Protein AF-A0A674IRM2-F1 (afdb_monomer_lite)

InterPro domains:
  IPR011332 Zinc-binding ribosomal protein [SSF57829] (12-48)
  IPR038584 Large ribosomal subunit protein bL33 superfamily [G3DSA:2.20.28.120] (10-51)
  IPR052008 Mitochondrial ribosomal protein bL33 [PTHR47037] (14-49)

Sequence (53 aa):
FTASLILVLYDVYVLVRMVSAAGTGYCVNIKKARLQEKLVLLKYDPIGKNLRN

pLDDT: mean 83.08, std 10.31, range [48.59, 92.62]

Structure (mmCIF, N/CA/C/O backbone):
data_AF-A0A674IRM2-F1
#
_entry.id   AF-A0A674IRM2-F1
#
l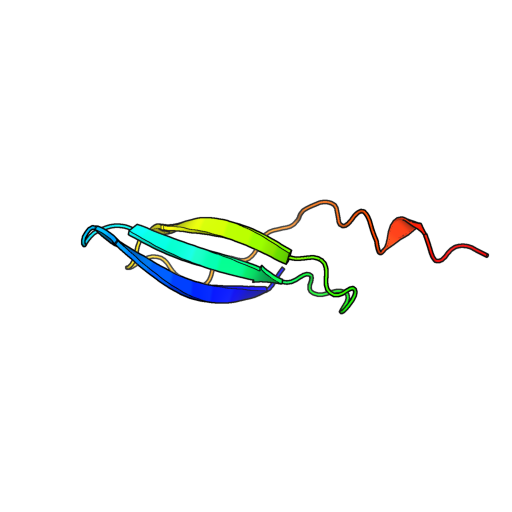oop_
_atom_site.group_PDB
_atom_site.id
_atom_site.type_symbol
_atom_site.label_atom_id
_atom_site.label_alt_id
_atom_site.label_comp_id
_atom_site.label_asym_id
_atom_site.label_entity_id
_atom_site.label_seq_id
_atom_site.pdbx_PDB_ins_code
_atom_site.Cartn_x
_atom_site.Cartn_y
_atom_site.Cartn_z
_atom_site.occupancy
_atom_site.B_iso_or_equiv
_atom_site.auth_seq_id
_atom_site.auth_comp_id
_atom_site.auth_asym_id
_atom_site.auth_atom_id
_atom_site.pdbx_PDB_model_num
ATOM 1 N N . PHE A 1 1 ? 1.234 4.400 -3.819 1.00 82.06 1 PHE A N 1
ATOM 2 C CA . PHE A 1 1 ? 0.640 3.082 -3.505 1.00 82.06 1 PHE A CA 1
ATOM 3 C C . PHE A 1 1 ? -0.815 3.260 -3.076 1.00 82.06 1 PHE A C 1
ATOM 5 O O . PHE A 1 1 ? -1.085 4.235 -2.382 1.00 82.06 1 PHE A O 1
ATOM 12 N N . THR A 1 2 ? -1.733 2.370 -3.470 1.00 75.62 2 THR A N 1
ATOM 13 C CA . THR A 1 2 ? -3.162 2.381 -3.092 1.00 75.62 2 THR A CA 1
ATOM 14 C C . THR A 1 2 ? -3.471 1.282 -2.070 1.00 75.62 2 THR A C 1
ATOM 16 O O . THR A 1 2 ? -2.972 0.167 -2.185 1.00 75.62 2 THR A O 1
ATOM 19 N N . ALA A 1 3 ? -4.269 1.590 -1.045 1.00 75.62 3 ALA A N 1
ATOM 20 C CA . ALA A 1 3 ? -4.607 0.653 0.028 1.00 75.62 3 ALA A CA 1
ATOM 21 C C . ALA A 1 3 ?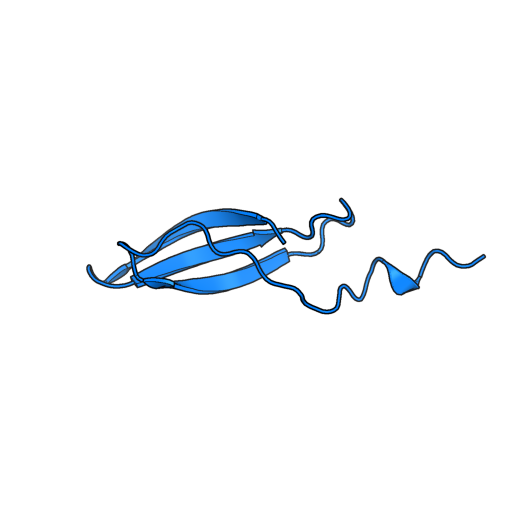 -5.848 -0.197 -0.303 1.00 75.62 3 ALA A C 1
ATOM 23 O O . ALA A 1 3 ? -6.872 0.354 -0.703 1.00 75.62 3 ALA A O 1
ATOM 24 N N . SER A 1 4 ? -5.774 -1.507 -0.058 1.00 77.50 4 SER A N 1
ATOM 25 C CA . SER A 1 4 ? -6.903 -2.452 -0.034 1.00 77.50 4 SER A CA 1
ATOM 26 C C . SER A 1 4 ? -6.961 -3.145 1.331 1.00 77.50 4 SER A C 1
ATOM 28 O O . SER A 1 4 ? -5.921 -3.543 1.855 1.00 77.50 4 SER A O 1
ATOM 30 N N . LEU A 1 5 ? -8.141 -3.276 1.939 1.00 77.31 5 LEU A N 1
ATOM 31 C CA . LEU A 1 5 ? -8.298 -3.954 3.233 1.00 77.31 5 LEU A CA 1
ATOM 32 C C . LEU A 1 5 ? -8.038 -5.460 3.079 1.00 77.31 5 LEU A C 1
ATOM 34 O O . LEU A 1 5 ? -8.581 -6.069 2.164 1.00 77.31 5 LEU A O 1
ATOM 38 N N . ILE A 1 6 ? -7.225 -6.051 3.963 1.00 78.50 6 ILE A N 1
ATOM 39 C CA . ILE A 1 6 ? -6.998 -7.507 3.983 1.00 78.50 6 ILE A CA 1
ATOM 40 C C . ILE A 1 6 ? -7.670 -8.137 5.202 1.00 78.50 6 ILE A C 1
ATOM 42 O O . ILE A 1 6 ? -8.494 -9.028 5.053 1.00 78.50 6 ILE A O 1
ATOM 46 N N . LEU A 1 7 ? -7.298 -7.696 6.409 1.00 77.00 7 LEU A N 1
ATOM 47 C CA . LEU A 1 7 ? -7.732 -8.293 7.675 1.00 77.00 7 LEU A CA 1
ATOM 48 C C . LEU A 1 7 ? -7.886 -7.212 8.746 1.00 77.00 7 LEU A C 1
ATOM 50 O O . LEU A 1 7 ? -7.124 -6.245 8.781 1.00 77.00 7 LEU A O 1
ATOM 54 N N . VAL A 1 8 ? -8.843 -7.398 9.650 1.00 74.94 8 VAL A N 1
ATOM 55 C CA . VAL A 1 8 ? -8.978 -6.583 10.864 1.00 74.94 8 VAL A CA 1
ATOM 56 C C . VAL A 1 8 ? -8.101 -7.212 11.951 1.00 74.94 8 VAL A C 1
ATOM 58 O O . VAL A 1 8 ? -8.211 -8.406 12.212 1.00 74.94 8 VAL A O 1
ATOM 61 N N . LEU A 1 9 ? -7.190 -6.436 12.544 1.00 67.88 9 LEU A N 1
ATOM 62 C CA . LEU A 1 9 ? -6.241 -6.893 13.565 1.00 67.88 9 LEU A CA 1
ATOM 63 C C . LEU A 1 9 ? -6.516 -6.141 14.868 1.00 67.88 9 LEU A C 1
ATOM 65 O O . LEU A 1 9 ? -5.994 -5.044 15.060 1.00 67.88 9 LEU A O 1
ATOM 69 N N . TYR A 1 10 ? -7.302 -6.747 15.764 1.00 68.44 10 TYR A N 1
ATOM 70 C CA . TYR A 1 10 ? -7.897 -6.079 16.932 1.00 68.44 10 TYR A CA 1
ATOM 71 C C . TYR A 1 10 ? -8.759 -4.862 16.539 1.00 68.44 10 TYR A C 1
ATOM 73 O O . TYR A 1 10 ? -8.651 -4.318 15.444 1.00 68.44 10 TYR A O 1
ATOM 81 N N . ASP A 1 11 ? -9.666 -4.433 17.417 1.00 78.19 11 ASP A N 1
ATOM 82 C CA . ASP A 1 11 ? -10.712 -3.457 17.060 1.00 78.19 11 ASP A CA 1
ATOM 83 C C . ASP A 1 11 ? -10.163 -2.100 16.546 1.00 78.19 11 ASP A C 1
ATOM 85 O O . ASP A 1 11 ? -10.814 -1.399 15.767 1.00 78.19 11 ASP A O 1
ATOM 89 N N . VAL A 1 12 ? -8.913 -1.779 16.907 1.00 86.00 12 VAL A N 1
ATOM 90 C CA . VAL A 1 12 ? -8.250 -0.490 16.650 1.00 86.00 12 VAL A CA 1
ATOM 91 C C . VAL A 1 12 ? -7.475 -0.452 15.323 1.00 86.00 12 VAL A C 1
ATOM 93 O O . VAL A 1 12 ? -7.384 0.611 14.697 1.00 86.00 12 VAL A O 1
ATOM 96 N N . TYR A 1 13 ? -6.929 -1.581 14.854 1.00 89.44 13 TYR A N 1
ATOM 97 C CA . TYR A 1 13 ? -6.035 -1.611 13.692 1.00 89.44 13 TYR A CA 1
ATOM 98 C C . TYR A 1 13 ? -6.535 -2.535 12.587 1.00 89.44 13 TYR A C 1
ATOM 100 O O . TYR A 1 13 ? -7.164 -3.566 12.799 1.00 89.44 13 TYR A O 1
ATOM 108 N N . VAL A 1 14 ? -6.206 -2.172 11.355 1.00 90.62 14 VAL A N 1
ATOM 109 C CA . VAL A 1 14 ? -6.478 -2.992 10.180 1.00 90.62 14 VAL A CA 1
ATOM 110 C C . VAL A 1 14 ? -5.199 -3.193 9.385 1.00 90.62 14 VAL A C 1
ATOM 112 O O . VAL A 1 14 ? -4.386 -2.276 9.230 1.00 90.62 14 VAL A O 1
ATOM 115 N N . LEU A 1 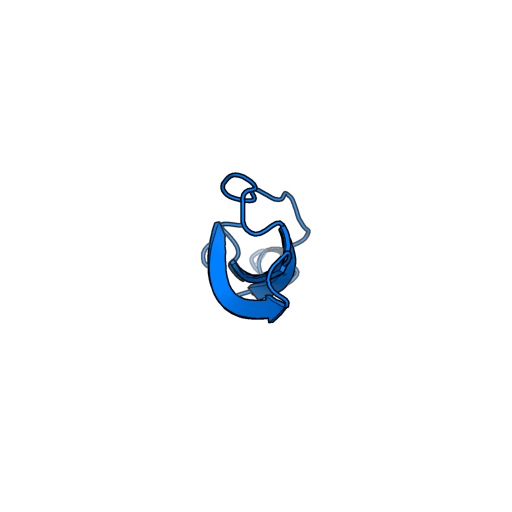15 ? -5.011 -4.409 8.885 1.00 91.69 15 LEU A N 1
ATOM 116 C CA . LEU A 1 15 ? -3.953 -4.730 7.945 1.00 91.69 15 LEU A CA 1
ATOM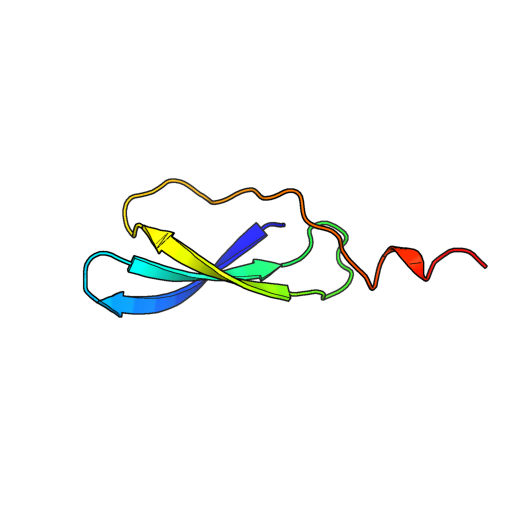 117 C C . LEU A 1 15 ? -4.444 -4.415 6.534 1.00 91.69 15 LEU A C 1
ATOM 119 O O . LEU A 1 15 ? -5.429 -4.987 6.057 1.00 91.69 15 LEU A O 1
ATOM 123 N N . VAL A 1 16 ? -3.739 -3.512 5.863 1.00 90.69 16 VAL A N 1
ATOM 124 C CA . VAL A 1 16 ? -4.009 -3.138 4.477 1.00 90.69 16 VAL A CA 1
ATOM 125 C C . VAL A 1 16 ? -2.885 -3.606 3.564 1.00 90.69 16 VAL A C 1
ATOM 127 O O . VAL A 1 16 ? -1.708 -3.555 3.925 1.00 90.69 16 VAL A O 1
ATOM 130 N N . ARG A 1 17 ? -3.254 -4.037 2.358 1.00 91.81 17 ARG A N 1
ATOM 131 C CA . ARG A 1 17 ? -2.339 -4.272 1.245 1.00 91.81 17 ARG A CA 1
ATOM 132 C C . ARG A 1 17 ? -2.180 -2.966 0.492 1.00 91.81 17 ARG A C 1
ATOM 134 O O . ARG A 1 17 ? -3.133 -2.471 -0.101 1.00 91.81 17 ARG A O 1
ATOM 141 N N . MET A 1 18 ? -0.977 -2.424 0.499 1.00 92.62 18 MET A N 1
ATOM 142 C CA . MET A 1 18 ? -0.586 -1.305 -0.342 1.00 92.62 18 MET A CA 1
ATOM 143 C C . MET A 1 18 ? -0.114 -1.850 -1.684 1.00 92.62 18 MET A C 1
ATOM 145 O O . MET A 1 18 ? 0.862 -2.590 -1.721 1.00 92.62 18 MET A O 1
ATOM 149 N N . VAL A 1 19 ? -0.774 -1.482 -2.775 1.00 91.62 19 VAL A N 1
ATOM 150 C CA . VAL A 1 19 ? -0.401 -1.866 -4.144 1.00 91.62 19 VAL A CA 1
ATOM 151 C C . VAL A 1 19 ? 0.298 -0.693 -4.822 1.00 91.62 19 VAL A C 1
ATOM 153 O O . VAL A 1 19 ? -0.110 0.458 -4.647 1.00 91.62 19 VAL A O 1
ATOM 156 N N . SER A 1 20 ? 1.380 -0.945 -5.555 1.00 90.25 20 SER A N 1
ATOM 157 C CA . SER A 1 20 ? 2.082 0.107 -6.290 1.00 90.25 20 SER A CA 1
ATOM 158 C C . SER A 1 20 ? 1.156 0.781 -7.299 1.00 90.25 20 SER A C 1
ATOM 160 O O . SER A 1 20 ? 0.443 0.126 -8.054 1.00 90.25 20 SER A O 1
ATOM 162 N N . ALA A 1 21 ? 1.183 2.114 -7.321 1.00 88.75 21 ALA A N 1
ATOM 163 C CA . ALA A 1 21 ? 0.389 2.889 -8.273 1.00 88.75 21 ALA A CA 1
ATOM 164 C C . ALA A 1 21 ? 0.955 2.810 -9.701 1.00 88.75 21 ALA A C 1
ATOM 166 O O . ALA A 1 21 ? 0.252 3.140 -10.645 1.00 88.75 21 ALA A O 1
ATOM 167 N N . ALA A 1 22 ? 2.200 2.34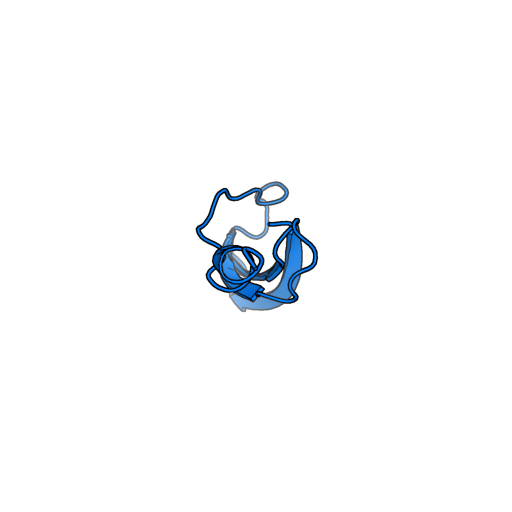7 -9.858 1.00 87.38 22 ALA A N 1
ATOM 168 C CA . ALA A 1 22 ? 2.835 2.154 -11.157 1.00 87.38 22 ALA A CA 1
ATOM 169 C C . ALA A 1 22 ? 2.332 0.898 -11.899 1.00 87.38 22 ALA A C 1
ATOM 171 O O . ALA A 1 22 ? 2.800 0.621 -12.996 1.00 87.38 22 ALA A O 1
ATOM 172 N N . GLY A 1 23 ? 1.421 0.110 -11.309 1.00 87.00 23 GLY A N 1
ATOM 173 C CA . GLY A 1 23 ? 0.873 -1.091 -11.951 1.00 87.00 23 GLY A CA 1
ATOM 174 C C . GLY A 1 23 ? 1.856 -2.266 -12.051 1.00 87.00 23 GLY A C 1
ATOM 175 O O . GLY A 1 23 ? 1.557 -3.252 -12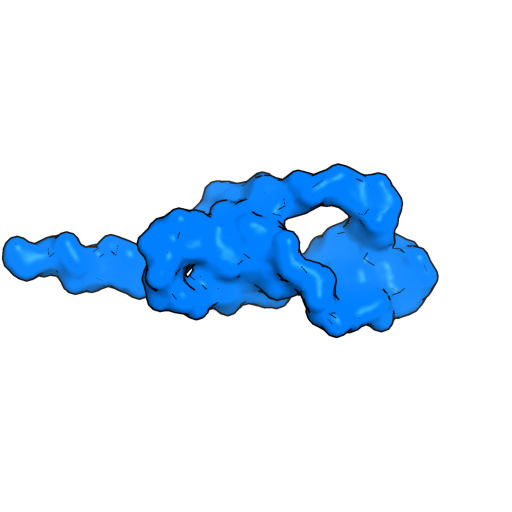.709 1.00 87.00 23 GLY A O 1
ATOM 176 N N . THR A 1 24 ? 3.003 -2.201 -11.371 1.00 88.31 24 THR A N 1
ATOM 177 C CA . THR A 1 24 ? 4.067 -3.227 -11.393 1.00 88.31 24 THR A CA 1
ATOM 178 C C . THR A 1 24 ? 3.700 -4.535 -10.687 1.00 88.31 24 THR A C 1
ATOM 180 O O . THR A 1 24 ? 4.451 -5.502 -10.748 1.00 88.31 24 THR A O 1
ATOM 183 N N . GLY A 1 25 ? 2.589 -4.557 -9.945 1.00 86.94 25 GLY A N 1
ATOM 184 C CA . GLY A 1 25 ? 2.207 -5.676 -9.082 1.00 86.94 25 GLY A CA 1
ATOM 185 C C . GLY A 1 25 ? 2.941 -5.720 -7.735 1.00 86.94 25 GLY A C 1
ATOM 186 O O . GLY A 1 25 ? 2.595 -6.547 -6.893 1.00 86.94 25 GLY A O 1
ATOM 187 N N . TYR A 1 26 ? 3.899 -4.820 -7.470 1.00 90.12 26 TYR A N 1
ATOM 188 C CA . TYR A 1 26 ? 4.568 -4.759 -6.169 1.00 90.12 26 TYR A CA 1
ATOM 189 C C . TYR A 1 26 ? 3.582 -4.352 -5.067 1.00 90.12 26 TYR A C 1
ATOM 191 O O . TYR A 1 26 ? 2.907 -3.319 -5.160 1.00 90.12 26 TYR A O 1
ATOM 199 N N . CYS A 1 27 ? 3.503 -5.154 -4.004 1.00 90.94 27 CYS A N 1
ATOM 200 C CA . CYS A 1 27 ? 2.584 -4.926 -2.898 1.00 90.94 27 CYS A CA 1
ATOM 201 C C . CYS A 1 27 ? 3.231 -5.130 -1.525 1.00 90.94 27 CYS A C 1
ATOM 203 O O . CYS A 1 27 ? 4.074 -6.004 -1.342 1.00 90.94 27 CYS A O 1
ATOM 205 N N . VAL A 1 28 ? 2.806 -4.329 -0.546 1.00 90.75 28 VAL A N 1
ATOM 206 C CA . VAL A 1 28 ? 3.346 -4.316 0.822 1.00 90.75 28 VAL A CA 1
ATOM 207 C C . VAL A 1 28 ? 2.203 -4.297 1.831 1.00 90.75 28 VAL A C 1
ATOM 209 O O . VAL A 1 28 ? 1.250 -3.540 1.668 1.00 90.75 28 VAL A O 1
ATOM 212 N N . ASN A 1 29 ? 2.303 -5.083 2.902 1.00 91.94 29 ASN A N 1
ATOM 213 C CA . ASN A 1 29 ? 1.314 -5.073 3.981 1.00 91.94 29 ASN A CA 1
ATOM 214 C C . ASN A 1 29 ? 1.691 -4.036 5.043 1.00 91.94 29 ASN A C 1
ATOM 216 O O . ASN A 1 29 ? 2.829 -4.009 5.511 1.00 91.94 29 ASN A O 1
ATOM 220 N N . ILE A 1 30 ? 0.738 -3.191 5.433 1.00 90.44 30 ILE A N 1
ATOM 221 C CA . ILE A 1 30 ? 0.938 -2.135 6.432 1.00 90.44 30 ILE A CA 1
ATOM 222 C C . ILE A 1 30 ? -0.233 -2.146 7.413 1.00 90.44 30 ILE A C 1
ATOM 224 O O . ILE A 1 30 ? -1.380 -2.359 7.025 1.00 90.44 30 ILE A O 1
ATOM 228 N N . LYS A 1 31 ? 0.053 -1.918 8.697 1.00 90.88 31 LYS A N 1
ATOM 229 C CA . LYS A 1 31 ? -0.978 -1.690 9.714 1.00 90.88 31 LYS A CA 1
ATOM 230 C C . LYS A 1 31 ? -1.386 -0.219 9.681 1.00 90.88 31 LYS A C 1
ATOM 232 O O . LYS A 1 31 ? -0.518 0.648 9.748 1.00 90.88 31 LYS A O 1
ATOM 237 N N . LYS A 1 32 ? -2.684 0.066 9.607 1.00 89.19 32 LYS A N 1
ATOM 238 C CA . LYS A 1 32 ? -3.232 1.419 9.795 1.00 89.19 32 LYS A CA 1
ATOM 239 C C . LYS A 1 32 ? -4.310 1.409 10.871 1.00 89.19 32 LYS A C 1
ATOM 241 O O . LYS A 1 32 ? -4.904 0.362 11.133 1.00 89.19 32 LYS A O 1
ATOM 246 N N . ALA A 1 33 ? -4.600 2.564 11.462 1.00 90.06 33 ALA A N 1
ATOM 247 C CA . ALA A 1 33 ? -5.760 2.684 12.337 1.00 90.06 33 ALA A CA 1
ATOM 248 C C . ALA A 1 33 ? -7.059 2.487 11.533 1.00 90.06 33 ALA A C 1
ATOM 250 O O . ALA A 1 33 ? -7.162 2.878 10.359 1.00 90.06 33 ALA A O 1
ATOM 251 N N . ARG A 1 34 ? -8.059 1.856 12.157 1.00 85.44 34 ARG A N 1
ATOM 252 C CA . ARG A 1 34 ? -9.344 1.538 11.517 1.00 85.44 34 ARG A CA 1
ATOM 253 C C . ARG A 1 34 ? -10.053 2.796 11.010 1.00 85.44 34 ARG A C 1
ATOM 255 O O . ARG A 1 34 ? -10.435 2.828 9.844 1.00 85.44 34 ARG A O 1
ATOM 262 N N . LEU A 1 35 ? -10.130 3.829 11.851 1.00 89.38 35 LEU A N 1
ATOM 263 C CA . LEU A 1 35 ? -10.818 5.100 11.578 1.00 89.38 35 LEU A CA 1
ATOM 264 C C . LEU A 1 35 ? -9.992 6.118 10.773 1.00 89.38 35 LEU A C 1
ATOM 266 O O . LEU A 1 35 ? -10.498 7.178 10.427 1.00 89.38 35 LEU A O 1
ATOM 270 N N . GLN A 1 36 ? -8.730 5.821 10.467 1.00 88.75 36 GLN A N 1
ATOM 271 C CA . GLN A 1 36 ? -7.885 6.719 9.681 1.00 88.75 36 GLN A CA 1
ATOM 272 C C . GLN A 1 36 ? -8.268 6.683 8.194 1.00 88.75 36 GLN A C 1
ATOM 274 O O . GLN A 1 36 ? -8.556 5.605 7.651 1.00 88.75 36 GLN A O 1
ATOM 279 N N . GLU A 1 37 ? -8.191 7.847 7.540 1.00 87.44 37 GLU A N 1
ATOM 280 C CA . GLU A 1 37 ? -8.414 8.030 6.102 1.00 87.44 37 GLU A CA 1
ATOM 281 C C . GLU A 1 37 ? -7.525 7.126 5.225 1.00 87.44 37 GLU A C 1
ATOM 283 O O . GLU A 1 37 ? -6.599 6.444 5.684 1.00 87.44 37 GLU A O 1
ATOM 288 N N . LYS A 1 38 ? -7.833 7.087 3.923 1.00 83.38 38 LYS A N 1
ATOM 289 C CA . LYS A 1 38 ? -7.128 6.248 2.950 1.00 83.38 38 LYS A CA 1
ATOM 290 C C . LYS A 1 38 ? -5.630 6.562 2.955 1.00 83.38 38 LYS A C 1
ATOM 292 O O . LYS A 1 38 ? -5.205 7.668 2.644 1.00 83.38 38 LYS A O 1
ATOM 297 N N . LEU A 1 39 ? -4.825 5.546 3.252 1.00 85.94 39 LEU A N 1
ATOM 298 C CA . LEU A 1 39 ? -3.376 5.678 3.309 1.00 85.94 39 LEU A CA 1
ATOM 299 C C . LEU A 1 39 ? -2.797 5.843 1.895 1.00 85.94 39 LEU A C 1
ATOM 301 O O . LEU A 1 39 ? -2.967 4.965 1.044 1.00 85.94 39 LEU A O 1
ATOM 305 N N . VAL A 1 40 ? -2.082 6.945 1.663 1.00 88.88 40 VAL A N 1
ATOM 306 C CA . VAL A 1 40 ? -1.296 7.199 0.449 1.00 88.88 40 VAL A CA 1
ATOM 307 C C . VAL A 1 40 ? 0.168 7.298 0.853 1.00 88.88 40 VAL A C 1
ATOM 309 O O . VAL A 1 40 ? 0.536 8.098 1.705 1.00 88.88 40 VAL A O 1
ATOM 312 N N . LEU A 1 41 ? 1.007 6.450 0.260 1.00 87.69 41 LEU A N 1
ATOM 313 C CA . LEU A 1 41 ? 2.430 6.358 0.584 1.00 87.69 41 LEU A CA 1
ATOM 314 C C . LEU A 1 41 ? 3.283 6.451 -0.676 1.00 87.69 41 LEU A C 1
ATOM 316 O O . LEU A 1 41 ? 3.012 5.762 -1.673 1.00 87.69 41 LEU A O 1
ATOM 320 N N . LEU A 1 42 ? 4.341 7.256 -0.575 1.00 90.12 42 LEU A N 1
ATOM 321 C CA . LEU A 1 42 ? 5.483 7.238 -1.476 1.00 90.12 42 LEU A CA 1
ATOM 322 C C . LEU A 1 42 ? 6.503 6.238 -0.919 1.00 90.12 42 LEU A C 1
ATOM 324 O O . LEU A 1 42 ? 7.043 6.415 0.170 1.00 90.12 42 LEU A O 1
ATOM 328 N N . LYS A 1 43 ? 6.724 5.147 -1.647 1.00 87.50 43 LYS A N 1
ATOM 329 C CA . LYS A 1 43 ? 7.653 4.075 -1.276 1.00 87.50 43 LYS A CA 1
ATOM 330 C C . LYS A 1 43 ? 8.430 3.677 -2.526 1.00 87.50 43 LYS A C 1
ATOM 332 O O . LYS A 1 43 ? 7.909 3.786 -3.633 1.00 87.50 43 LYS A O 1
ATOM 337 N N . TYR A 1 44 ? 9.663 3.222 -2.348 1.00 88.69 44 TYR A N 1
ATOM 338 C CA . TYR A 1 44 ? 10.434 2.644 -3.438 1.00 88.69 44 TYR A CA 1
ATOM 339 C C . TYR A 1 44 ? 9.754 1.372 -3.962 1.00 88.69 44 TYR A C 1
ATOM 341 O O . TYR A 1 44 ? 9.415 0.477 -3.183 1.00 88.69 44 TYR A O 1
ATOM 349 N N . ASP A 1 45 ? 9.557 1.324 -5.277 1.00 89.56 45 ASP A N 1
ATOM 350 C CA . ASP A 1 45 ? 9.098 0.151 -6.007 1.00 89.56 45 ASP A CA 1
ATOM 351 C C . ASP A 1 45 ? 10.307 -0.482 -6.721 1.00 89.56 45 ASP A C 1
ATOM 353 O O . ASP A 1 45 ? 10.809 0.096 -7.692 1.00 89.56 45 ASP A O 1
ATOM 357 N N . PRO A 1 46 ? 10.813 -1.635 -6.242 1.00 87.44 46 PRO A N 1
ATOM 358 C CA . PRO A 1 46 ? 11.988 -2.277 -6.820 1.00 87.44 46 PRO A CA 1
ATOM 359 C C . PRO A 1 46 ? 11.747 -2.826 -8.229 1.00 87.44 46 PRO A C 1
ATOM 361 O O . PRO A 1 46 ? 12.710 -3.011 -8.970 1.00 87.44 46 PRO A O 1
ATOM 364 N N . ILE A 1 47 ? 10.492 -3.065 -8.621 1.00 85.81 47 ILE A N 1
ATOM 365 C CA . ILE A 1 47 ? 10.154 -3.608 -9.940 1.00 85.81 47 ILE A CA 1
ATOM 366 C C . ILE A 1 47 ? 10.243 -2.503 -10.998 1.00 85.81 47 ILE A C 1
ATOM 368 O O . ILE A 1 47 ? 10.823 -2.709 -12.062 1.00 85.81 47 ILE A O 1
ATOM 372 N N . GLY A 1 48 ? 9.750 -1.301 -10.680 1.00 78.50 48 GLY A N 1
ATOM 373 C CA . GLY A 1 48 ? 9.705 -0.171 -11.617 1.00 78.50 48 GLY A CA 1
ATOM 374 C C . GLY A 1 48 ? 11.075 0.319 -12.107 1.00 78.50 48 GLY A C 1
ATOM 375 O O . GLY A 1 48 ? 11.157 0.955 -13.154 1.00 78.50 48 GLY A O 1
ATOM 376 N N . LYS A 1 49 ? 12.167 0.010 -11.394 1.00 68.12 49 LYS A N 1
ATOM 377 C CA . LYS A 1 49 ? 13.527 0.397 -11.807 1.00 68.12 49 LYS A CA 1
ATOM 378 C C . LYS A 1 49 ? 14.120 -0.479 -12.917 1.00 68.12 49 LYS A C 1
ATOM 380 O O . LYS A 1 49 ? 15.066 -0.032 -13.555 1.00 68.12 49 LYS A O 1
ATOM 385 N N . ASN A 1 50 ? 13.576 -1.674 -13.163 1.00 59.16 50 ASN A N 1
ATOM 386 C CA . ASN A 1 50 ? 14.121 -2.615 -14.153 1.00 59.16 50 ASN A CA 1
ATOM 387 C C . ASN A 1 50 ? 13.668 -2.337 -15.602 1.00 59.16 50 ASN A C 1
ATOM 389 O O . ASN A 1 50 ? 14.084 -3.043 -16.511 1.00 59.16 50 ASN A O 1
ATOM 393 N N . LEU A 1 51 ? 12.851 -1.305 -15.847 1.00 56.22 51 LEU A N 1
ATOM 394 C CA . LEU A 1 51 ? 12.395 -0.898 -17.188 1.00 56.22 51 LEU A CA 1
ATOM 395 C C . LEU A 1 51 ? 13.275 0.208 -17.797 1.00 56.22 51 LEU A C 1
ATOM 397 O O . LEU A 1 51 ? 12.782 1.228 -18.274 1.00 56.22 51 LEU A O 1
ATOM 401 N N . ARG A 1 52 ? 14.595 0.030 -17.761 1.00 56.16 52 ARG A N 1
ATOM 402 C CA . ARG A 1 52 ? 15.524 0.785 -18.612 1.00 56.16 52 ARG A CA 1
ATOM 403 C C . ARG A 1 52 ? 16.314 -0.234 -19.415 1.00 56.16 52 ARG A C 1
ATOM 405 O O . ARG A 1 52 ? 17.275 -0.798 -18.901 1.00 56.16 52 ARG A O 1
ATOM 412 N N . ASN A 1 53 ? 15.810 -0.505 -20.613 1.00 48.59 53 ASN A N 1
ATOM 413 C CA . ASN A 1 53 ? 16.528 -1.210 -21.664 1.00 48.59 53 ASN A CA 1
ATOM 414 C C . ASN A 1 53 ? 17.317 -0.184 -22.477 1.00 48.59 53 ASN A C 1
ATOM 416 O O . ASN A 1 53 ? 16.727 0.891 -22.741 1.00 48.59 53 ASN A O 1
#

Foldseek 3Di:
DWWDFDAADPPFKTWTWDADPVPQRDIDIDIDTPPDPTDDDDDDDPRVVVPDD

Secondary structure (DSSP, 8-state):
-EEEEEEEETTTEEEEEEEPTTSS--EEEEEEETTSPPP------TTGGG---

Radius of gyration: 12.85 Å; chains: 1; bounding box: 27×16×39 Å

Organism: NCBI:txid2587831